Protein AF-A0A7S2RXH0-F1 (afdb_monomer)

pLDDT: mean 92.51, std 6.76, range [52.41, 98.06]

InterPro domains:
  IPR003439 ABC transporter-like, ATP-binding domain [PF00005] (1-107)
  IPR027417 P-loop containing nucleoside triphosphate hydrolase [G3DSA:3.40.50.300] (1-107)
  IPR027417 P-loop containing nucleoside triphosphate hydrolase [SSF52540] (2-107)
  IPR039421 Type 1 protein exporter [PTHR24221] (1-107)

Foldseek 3Di:
DQLCPDDDPDDADDDVNHGPVPDDNLVSVLVDADQDLQADADQFFLQVSLQVNDRVVDDDDVVLLCVLLVVLVLQVVLVVDPCRRRDTAPPPDHDDSSNSSSSSSSD

Radius of gyration: 16.47 Å; Cα contacts (8 Å, |Δi|>4): 111; chains: 1; bounding box: 33×30×47 Å

Secondary structure (DSSP, 8-state):
-TT-SS--SSS--EETTEEGGGS-HHHHHHT-----SS----SSBHHHHHHTTSPTT----HHHHHHHHHHTT-HHHHTTSTTGGGPBTTTSSPPPHHHHHHHHHH-

Solvent-accessible surface area (backbone atoms only — not comparable to full-atom values): 6622 Å² total; per-residue (Å²): 97,91,86,57,86,50,82,72,94,72,86,85,58,64,58,97,86,40,50,58,86,80,48,60,64,70,63,57,46,78,76,53,89,80,78,52,93,77,48,89,74,62,83,39,30,49,49,57,51,25,55,66,52,51,54,92,94,57,84,78,53,72,66,54,50,52,49,29,26,48,77,34,70,31,42,80,62,37,67,71,42,98,54,31,53,67,36,51,45,77,81,72,70,74,73,52,69,70,54,35,39,21,47,47,64,27,46

Mean predicted aligned error: 3.97 Å

Nearest PDB structures (foldseek):
  4ayx-assembly1_A  TM=9.444E-01  e=5.086E-08  Homo sapiens
  4ayw-assembly1_A-2  TM=9.439E-01  e=6.787E-08  Homo sapiens
  7ndf-assembly1_B  TM=7.870E-01  e=4.800E-08  Escherichia coli
  7y49-assembly1_A  TM=8.959E-01  e=2.165E-06  Homo sapiens
  4q7l-assembly3_C  TM=9.025E-01  e=3.436E-06  Thermotoga maritima MSB8

Sequence (107 aa):
MIQRFYDPLSGSVLIDGRDIKSLNLPWLRDQIALVGQEPVLFATSIEDNVRYGCREGQTATREDVEQAVRSANAHGFVETFPDGLDTRIGDHGGLSGGQKQRVAIAR

Structure (mmCIF, N/CA/C/O backbone):
data_AF-A0A7S2RXH0-F1
#
_entry.id   AF-A0A7S2RXH0-F1
#
loop_
_atom_site.group_PDB
_atom_site.id
_atom_site.type_symbol
_atom_site.label_atom_id
_atom_site.label_alt_id
_atom_site.label_comp_id
_atom_site.label_asym_id
_atom_site.label_entity_id
_atom_site.label_seq_id
_atom_site.pdbx_PDB_ins_code
_atom_site.Cartn_x
_atom_site.Cartn_y
_atom_site.Cartn_z
_atom_site.occupancy
_atom_site.B_iso_or_equiv
_atom_site.auth_seq_id
_atom_site.auth_comp_id
_atom_site.auth_asym_id
_atom_site.auth_atom_id
_atom_site.pdbx_PDB_model_num
ATOM 1 N N . MET A 1 1 ? -3.856 -1.721 17.115 1.00 78.06 1 MET A N 1
ATOM 2 C CA . MET A 1 1 ? -4.786 -0.789 17.790 1.00 78.06 1 MET A CA 1
ATOM 3 C C . MET A 1 1 ? -5.062 0.467 16.968 1.00 78.06 1 MET A C 1
ATOM 5 O O . MET A 1 1 ? -6.227 0.728 16.733 1.00 78.06 1 MET A O 1
ATOM 9 N N . ILE A 1 2 ? -4.054 1.196 16.462 1.00 88.50 2 ILE A N 1
ATOM 10 C CA . ILE A 1 2 ? -4.279 2.465 15.724 1.00 88.50 2 ILE A CA 1
ATOM 11 C C . ILE A 1 2 ? -5.079 2.272 14.417 1.00 88.50 2 ILE A C 1
ATOM 13 O O . ILE A 1 2 ? -6.056 2.968 14.189 1.00 88.50 2 ILE A O 1
ATOM 17 N N . GLN A 1 3 ? -4.767 1.244 13.618 1.00 90.44 3 GLN A N 1
ATOM 18 C CA . GLN A 1 3 ? -5.543 0.866 12.413 1.00 90.44 3 GLN A CA 1
ATOM 19 C C . GLN A 1 3 ? -6.932 0.261 12.719 1.00 90.44 3 GLN A C 1
ATOM 21 O O . GLN A 1 3 ? -7.648 -0.186 11.815 1.00 90.44 3 GLN A O 1
ATOM 26 N N . ARG A 1 4 ? -7.277 0.179 14.012 1.00 93.69 4 ARG A N 1
ATOM 27 C CA . ARG A 1 4 ? -8.532 -0.349 14.551 1.00 93.69 4 ARG A CA 1
ATOM 28 C C . ARG A 1 4 ? -8.934 -1.711 13.968 1.00 93.69 4 ARG A C 1
ATOM 30 O O . ARG A 1 4 ? -10.059 -1.922 13.535 1.00 93.69 4 ARG A O 1
ATOM 37 N N . PHE A 1 5 ? -7.987 -2.653 13.940 1.00 92.69 5 PHE A N 1
ATOM 38 C CA . PHE A 1 5 ? -8.298 -4.077 13.723 1.00 92.69 5 PHE A CA 1
ATOM 39 C C . PHE A 1 5 ? -9.012 -4.704 14.926 1.00 92.69 5 PHE A C 1
ATOM 41 O O . PHE A 1 5 ? -9.786 -5.636 14.762 1.00 92.69 5 PHE A O 1
ATOM 48 N N . TYR A 1 6 ? -8.759 -4.166 16.120 1.00 94.12 6 TYR A N 1
ATOM 49 C CA . TYR A 1 6 ? -9.392 -4.549 17.376 1.00 94.12 6 TYR A CA 1
ATOM 50 C C . TYR A 1 6 ? -9.624 -3.286 18.201 1.00 94.12 6 TYR A C 1
ATOM 52 O O . TYR A 1 6 ? -8.786 -2.374 18.164 1.00 94.12 6 TYR A O 1
ATOM 60 N N . ASP A 1 7 ? -10.715 -3.264 18.961 1.00 93.19 7 ASP A N 1
ATOM 61 C CA . ASP A 1 7 ? -10.984 -2.226 19.953 1.00 93.19 7 ASP A CA 1
ATOM 62 C C . ASP A 1 7 ? -10.331 -2.605 21.302 1.00 93.19 7 ASP A C 1
ATOM 64 O O . ASP A 1 7 ? -10.267 -3.790 21.646 1.00 93.19 7 ASP A O 1
ATOM 68 N N . PRO A 1 8 ? -9.802 -1.634 22.072 1.00 92.94 8 PRO A N 1
ATOM 69 C CA . PRO A 1 8 ? -9.209 -1.912 23.378 1.00 92.94 8 PRO A CA 1
ATOM 70 C C . PRO A 1 8 ? -10.283 -2.338 24.391 1.00 92.94 8 PRO A C 1
ATOM 72 O O . PRO A 1 8 ? -11.374 -1.770 24.419 1.00 92.94 8 PRO A O 1
ATOM 75 N N . LEU A 1 9 ? -9.955 -3.302 25.261 1.00 93.69 9 LEU A N 1
ATOM 76 C CA . LEU A 1 9 ? -10.856 -3.764 26.330 1.00 93.69 9 LEU A CA 1
ATOM 77 C C . LEU A 1 9 ? -11.078 -2.699 27.418 1.00 93.69 9 LEU A C 1
ATOM 79 O O . LEU A 1 9 ? -12.149 -2.634 28.014 1.00 93.69 9 LEU A O 1
ATOM 83 N N . SER A 1 10 ? -10.072 -1.863 27.676 1.00 95.88 10 SER A N 1
ATOM 84 C CA . SER A 1 10 ? -10.139 -0.728 28.597 1.00 95.88 10 SER A CA 1
ATOM 85 C C . SER A 1 10 ? -9.313 0.447 28.065 1.00 95.88 10 SER A C 1
ATOM 87 O O . SER A 1 10 ? -8.372 0.263 27.290 1.00 95.88 10 SER A O 1
ATOM 89 N N . GLY A 1 11 ? -9.685 1.667 28.461 1.00 94.94 11 GLY A N 1
ATOM 90 C CA . GLY A 1 11 ? -9.084 2.905 27.959 1.00 94.94 11 GLY A CA 1
ATOM 91 C C . GLY A 1 11 ? -9.655 3.375 26.615 1.00 94.94 11 GLY A C 1
ATOM 92 O O . GLY A 1 11 ? -10.693 2.900 26.144 1.00 94.94 11 GLY A O 1
ATOM 93 N N . SER A 1 12 ? -8.983 4.350 26.008 1.00 94.81 12 SER A N 1
ATOM 94 C CA . SER A 1 12 ? -9.357 4.937 24.719 1.00 94.81 12 SER A CA 1
ATOM 95 C C . SER A 1 12 ? -8.117 5.266 23.890 1.00 94.81 12 SER A C 1
ATOM 97 O O . SER A 1 12 ? -7.034 5.505 24.421 1.00 94.81 12 SER A O 1
ATOM 99 N N . VAL A 1 13 ? -8.282 5.256 22.567 1.00 95.56 13 VAL A N 1
ATOM 100 C CA . VAL A 1 13 ? -7.274 5.736 21.618 1.00 95.56 13 VAL A CA 1
ATOM 101 C C . VAL A 1 13 ? -7.859 6.973 20.960 1.00 95.56 13 VAL A C 1
ATOM 103 O O . VAL A 1 13 ? -8.936 6.903 20.365 1.00 95.56 13 VAL A O 1
ATOM 106 N N . LEU A 1 14 ? -7.174 8.103 21.110 1.00 95.25 14 LEU A N 1
ATOM 107 C CA . LEU A 1 14 ? -7.630 9.395 20.616 1.00 95.25 14 LEU A CA 1
ATOM 108 C C . LEU A 1 14 ? -6.733 9.854 19.462 1.00 95.25 14 LEU A C 1
ATOM 110 O O . LEU A 1 14 ? -5.512 9.754 19.561 1.00 95.25 14 LEU A O 1
ATOM 114 N N . ILE A 1 15 ? -7.338 10.395 18.408 1.00 93.81 15 ILE A N 1
ATOM 115 C CA . ILE A 1 15 ? -6.656 11.203 17.389 1.00 93.81 15 ILE A CA 1
ATOM 116 C C . ILE A 1 15 ? -7.240 12.607 17.503 1.00 93.81 15 ILE A C 1
ATOM 118 O O . ILE A 1 15 ? -8.461 12.763 17.475 1.00 93.81 15 ILE A O 1
ATOM 122 N N . ASP A 1 16 ? -6.383 13.602 17.739 1.00 92.94 16 ASP A N 1
ATOM 123 C CA . ASP A 1 16 ? -6.774 15.000 17.976 1.00 92.94 16 ASP A CA 1
ATOM 124 C C . ASP A 1 16 ? -7.865 15.159 19.055 1.00 92.94 16 ASP A C 1
ATOM 126 O O . ASP A 1 16 ? -8.810 15.935 18.933 1.00 92.94 16 ASP A O 1
ATOM 130 N N . GLY A 1 17 ? -7.763 14.360 20.123 1.00 94.69 17 GLY A N 1
ATOM 131 C CA . GLY A 1 17 ? -8.721 14.353 21.234 1.00 94.69 17 GLY A CA 1
ATOM 132 C C . GLY A 1 17 ? -10.038 13.616 20.957 1.00 94.69 17 GLY A C 1
ATOM 133 O O . GLY A 1 17 ? -10.866 13.506 21.860 1.00 94.69 17 GLY A O 1
ATOM 134 N N . ARG A 1 18 ? -10.240 13.062 19.754 1.00 94.44 18 ARG A N 1
ATOM 135 C CA . ARG A 1 18 ? -11.450 12.319 19.373 1.00 94.44 18 ARG A CA 1
ATOM 136 C C . ARG A 1 18 ? -11.205 10.813 19.417 1.00 94.44 18 ARG A C 1
ATOM 138 O O . ARG A 1 18 ? -10.238 10.324 18.841 1.00 94.44 18 ARG A O 1
ATOM 145 N N . ASP A 1 19 ? -12.089 10.063 20.075 1.00 95.50 19 ASP A N 1
ATOM 146 C CA . ASP A 1 19 ? -11.967 8.600 20.150 1.00 95.50 19 ASP A CA 1
ATOM 147 C C . ASP A 1 19 ? -12.118 7.978 18.756 1.00 95.50 19 ASP A C 1
ATOM 149 O O . ASP A 1 19 ? -13.114 8.225 18.066 1.00 95.50 19 ASP A O 1
ATOM 153 N N . ILE A 1 20 ? -11.157 7.138 18.355 1.00 95.75 20 ILE A N 1
ATOM 154 C CA . ILE A 1 20 ? -11.169 6.451 17.056 1.00 95.75 20 ILE A CA 1
ATOM 155 C C . ILE A 1 20 ? -12.399 5.558 16.858 1.00 95.75 20 ILE A C 1
ATOM 157 O O . ILE A 1 20 ? -12.777 5.260 15.723 1.00 95.75 20 ILE A O 1
ATOM 161 N N . LYS A 1 21 ? -13.069 5.161 17.949 1.00 94.31 21 LYS A N 1
ATOM 162 C CA . LYS A 1 21 ? -14.331 4.417 17.905 1.00 94.31 21 LYS A CA 1
ATOM 163 C C . LYS A 1 21 ? -15.478 5.220 17.295 1.00 94.31 21 LYS A C 1
ATOM 165 O O . LYS A 1 21 ? -16.375 4.628 16.701 1.00 94.31 21 LYS A O 1
ATOM 170 N N . SER A 1 22 ? -15.416 6.548 17.402 1.00 94.62 22 SER A N 1
ATOM 171 C CA . SER A 1 22 ? -16.412 7.490 16.873 1.00 94.62 22 SER A CA 1
ATOM 172 C C . SER A 1 22 ? -16.192 7.886 15.407 1.00 94.62 22 SER A C 1
ATOM 174 O O . SER A 1 22 ? -16.988 8.649 14.856 1.00 94.62 22 SER A O 1
ATOM 176 N N . LEU A 1 23 ? -15.094 7.434 14.794 1.00 94.75 23 LEU A N 1
ATOM 177 C CA . LEU A 1 23 ? -14.711 7.767 13.424 1.00 94.75 23 LEU A CA 1
ATOM 178 C C . LEU A 1 23 ? -15.191 6.689 12.447 1.00 94.75 23 LEU A C 1
ATOM 180 O O . LEU A 1 23 ? -15.283 5.507 12.792 1.00 94.75 23 LEU A O 1
ATOM 184 N N . ASN A 1 24 ? -15.456 7.093 11.204 1.00 94.00 24 ASN A N 1
ATOM 185 C CA . ASN A 1 24 ? -15.680 6.157 10.107 1.00 94.00 24 ASN A CA 1
ATOM 186 C C . ASN A 1 24 ? -14.385 5.367 9.840 1.00 94.00 24 ASN A C 1
ATOM 188 O O . ASN A 1 24 ? -13.310 5.952 9.715 1.00 94.00 24 ASN A O 1
ATOM 192 N N . LEU A 1 25 ? -14.485 4.036 9.793 1.00 93.38 25 LEU A N 1
ATOM 193 C CA . LEU A 1 25 ? -13.315 3.158 9.743 1.00 93.38 25 LEU A CA 1
ATOM 194 C C . LEU A 1 25 ? -12.518 3.266 8.425 1.00 93.38 25 LEU A C 1
ATOM 196 O O . LEU A 1 25 ? -11.295 3.375 8.522 1.00 93.38 25 LEU A O 1
ATOM 200 N N . PRO A 1 26 ? -13.145 3.268 7.229 1.00 93.12 26 PRO A N 1
ATOM 201 C CA . PRO A 1 26 ? -12.453 3.600 5.981 1.00 93.12 26 PRO A CA 1
ATOM 202 C C . PRO A 1 26 ? -11.714 4.939 6.047 1.00 93.12 26 PRO A C 1
ATOM 204 O O . PRO A 1 26 ? -10.503 4.979 5.858 1.00 93.12 26 PRO A O 1
ATOM 207 N N . TRP A 1 27 ? -12.405 6.007 6.451 1.00 92.69 27 TRP A N 1
ATOM 208 C CA . TRP A 1 27 ? -11.804 7.338 6.555 1.00 92.69 27 TRP A CA 1
ATOM 209 C C . TRP A 1 27 ? -10.602 7.378 7.506 1.00 92.69 27 TRP A C 1
ATOM 211 O O . TRP A 1 27 ? -9.583 7.981 7.181 1.00 92.69 27 TRP A O 1
ATOM 221 N N . LEU A 1 28 ? -10.698 6.719 8.668 1.00 94.50 28 LEU A N 1
ATOM 222 C CA . LEU A 1 28 ? -9.595 6.619 9.628 1.00 94.50 28 LEU A CA 1
ATOM 223 C C . LEU A 1 28 ? -8.357 5.986 8.982 1.00 94.50 28 LEU A C 1
ATOM 225 O O . LEU A 1 28 ? -7.241 6.448 9.206 1.00 94.50 28 LEU A O 1
ATOM 229 N N . ARG A 1 29 ? -8.547 4.927 8.189 1.00 94.19 29 ARG A N 1
ATOM 230 C CA . ARG A 1 29 ? -7.449 4.218 7.522 1.00 94.19 29 ARG A CA 1
ATOM 231 C C . ARG A 1 29 ? -6.856 5.028 6.368 1.00 94.19 29 ARG A C 1
ATOM 233 O O . ARG A 1 29 ? -5.646 4.989 6.209 1.00 94.19 29 ARG A O 1
ATOM 240 N N . ASP A 1 30 ? -7.640 5.858 5.683 1.00 92.44 30 ASP A N 1
ATOM 241 C CA . ASP A 1 30 ? -7.139 6.793 4.656 1.00 92.44 30 ASP A CA 1
ATOM 242 C C . ASP A 1 30 ? -6.219 7.901 5.204 1.00 92.44 30 ASP A C 1
ATOM 244 O O . ASP A 1 30 ? -5.554 8.604 4.431 1.00 92.44 30 ASP A O 1
ATOM 248 N N . GLN A 1 31 ? -6.197 8.092 6.530 1.00 91.75 31 GLN A N 1
ATOM 249 C CA . GLN A 1 31 ? -5.277 9.008 7.214 1.00 91.75 31 GLN A CA 1
ATOM 250 C C . GLN A 1 31 ? -3.994 8.317 7.704 1.00 91.75 31 GLN A C 1
ATOM 252 O O . GLN A 1 31 ? -3.123 8.981 8.264 1.00 91.75 31 GLN A O 1
ATOM 257 N N . ILE A 1 32 ? -3.870 6.992 7.552 1.00 91.81 32 ILE A N 1
ATOM 258 C CA . ILE A 1 32 ? -2.785 6.205 8.145 1.00 91.81 32 ILE A CA 1
ATOM 259 C C . ILE A 1 32 ? -2.141 5.313 7.083 1.00 91.81 32 ILE A C 1
ATOM 261 O O . ILE A 1 32 ? -2.750 4.363 6.603 1.00 91.81 32 ILE A O 1
ATOM 265 N N . ALA A 1 33 ? -0.855 5.532 6.816 1.00 90.44 33 ALA A N 1
ATOM 266 C CA . ALA A 1 33 ? -0.030 4.579 6.079 1.00 90.44 33 ALA A CA 1
ATOM 267 C C . ALA A 1 33 ? 0.654 3.588 7.040 1.00 90.44 33 ALA A C 1
ATOM 269 O O . ALA A 1 33 ? 1.074 3.958 8.141 1.00 90.44 33 ALA A O 1
ATOM 270 N N . LEU A 1 34 ? 0.794 2.324 6.626 1.00 90.69 34 LEU A N 1
ATOM 271 C CA . LEU A 1 34 ? 1.534 1.296 7.364 1.00 90.69 34 LEU A CA 1
ATOM 272 C C . LEU A 1 34 ? 2.587 0.646 6.467 1.00 90.69 34 LEU A C 1
ATOM 274 O O . LEU A 1 34 ? 2.249 -0.033 5.501 1.00 90.69 34 LEU A O 1
ATOM 278 N N . VAL A 1 35 ? 3.849 0.725 6.886 1.00 93.12 35 VAL A N 1
ATOM 279 C CA . VAL A 1 35 ? 4.947 -0.052 6.301 1.00 93.12 35 VAL A CA 1
ATOM 280 C C . VAL A 1 35 ? 5.386 -1.107 7.317 1.00 93.12 35 VAL A C 1
ATOM 282 O O . VAL A 1 35 ? 5.955 -0.788 8.359 1.00 93.12 35 VAL A O 1
ATOM 285 N N . GLY A 1 36 ? 5.057 -2.372 7.046 1.00 89.25 36 GLY A N 1
ATOM 286 C CA . GLY A 1 36 ? 5.420 -3.503 7.907 1.00 89.25 36 GLY A CA 1
ATOM 287 C C . GLY A 1 36 ? 6.882 -3.936 7.746 1.00 89.25 36 GLY A C 1
ATOM 288 O O . GLY A 1 36 ? 7.516 -3.634 6.737 1.00 89.25 36 GLY A O 1
ATOM 289 N N . GLN A 1 37 ? 7.412 -4.692 8.717 1.00 86.38 37 GLN A N 1
ATOM 290 C CA . GLN A 1 37 ? 8.760 -5.278 8.615 1.00 86.38 37 GLN A CA 1
ATOM 291 C C . GLN A 1 37 ? 8.884 -6.220 7.411 1.00 86.38 37 GLN A C 1
ATOM 293 O O . GLN A 1 37 ? 9.850 -6.118 6.657 1.00 86.38 37 GLN A O 1
ATOM 298 N N . GLU A 1 38 ? 7.871 -7.065 7.203 1.00 88.38 38 GLU A N 1
ATOM 299 C CA . GLU A 1 38 ? 7.694 -7.896 6.012 1.00 88.38 38 GLU A CA 1
ATOM 300 C C . GLU A 1 38 ? 6.450 -7.421 5.248 1.00 88.38 38 GLU A C 1
ATOM 302 O O . GLU A 1 38 ? 5.331 -7.847 5.545 1.00 88.38 38 GLU A O 1
ATOM 307 N N . PRO A 1 39 ? 6.598 -6.486 4.295 1.00 88.25 39 PRO A N 1
ATOM 308 C CA . PRO A 1 39 ? 5.458 -5.974 3.556 1.00 88.25 39 PRO A CA 1
ATOM 309 C C . PRO A 1 39 ? 4.834 -7.040 2.662 1.00 88.25 39 PRO A C 1
ATOM 311 O O . PRO A 1 39 ? 5.528 -7.784 1.960 1.00 88.25 39 PRO A O 1
ATOM 314 N N . VAL A 1 40 ? 3.504 -7.050 2.644 1.00 89.50 40 VAL A N 1
ATOM 315 C CA . VAL A 1 40 ? 2.715 -7.912 1.769 1.00 89.50 40 VAL A CA 1
ATOM 316 C C . VAL A 1 40 ? 2.461 -7.187 0.450 1.00 89.50 40 VAL A C 1
ATOM 318 O O . VAL A 1 40 ? 1.887 -6.092 0.411 1.00 89.50 40 VAL A O 1
ATOM 321 N N . LEU A 1 41 ? 2.892 -7.823 -0.634 1.00 91.75 41 LEU A N 1
ATOM 322 C CA . LEU A 1 41 ? 2.618 -7.408 -2.002 1.00 91.75 41 LEU A CA 1
ATOM 323 C C . LEU A 1 41 ? 1.697 -8.441 -2.651 1.00 91.75 41 LEU A C 1
ATOM 325 O O . LEU A 1 41 ? 1.841 -9.640 -2.411 1.00 91.75 41 LEU A O 1
ATOM 329 N N . PHE A 1 42 ? 0.750 -7.970 -3.451 1.00 92.62 42 PHE A N 1
ATOM 330 C CA . PHE A 1 42 ? -0.148 -8.827 -4.212 1.00 92.62 42 PHE A CA 1
ATOM 331 C C . PHE A 1 42 ? 0.588 -9.445 -5.403 1.00 92.62 42 PHE A C 1
ATOM 333 O O . PHE A 1 42 ? 1.530 -8.846 -5.930 1.00 92.62 42 PHE A O 1
ATOM 340 N N . ALA A 1 43 ? 0.124 -10.616 -5.847 1.00 92.75 43 ALA A N 1
ATOM 341 C CA . ALA A 1 43 ? 0.636 -11.319 -7.024 1.00 92.75 43 ALA A CA 1
ATOM 342 C C . ALA A 1 43 ? 0.173 -10.649 -8.33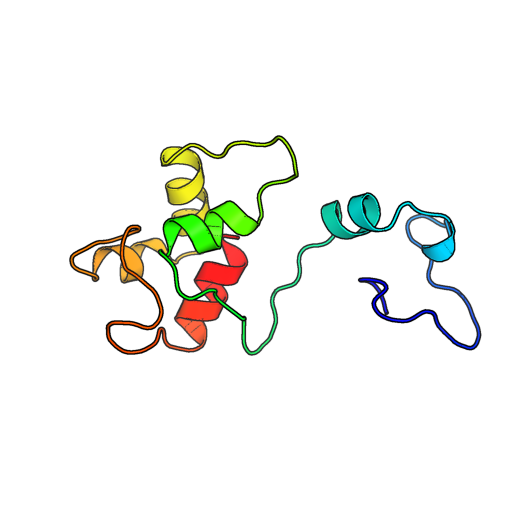6 1.00 92.75 43 ALA A C 1
ATOM 344 O O . ALA A 1 43 ? -0.605 -11.198 -9.117 1.00 92.75 43 ALA A O 1
ATOM 345 N N . THR A 1 44 ? 0.609 -9.408 -8.530 1.00 94.25 44 THR A N 1
ATOM 346 C CA . THR A 1 44 ? 0.335 -8.556 -9.691 1.00 94.25 44 THR A CA 1
ATOM 347 C C . THR A 1 44 ? 1.571 -7.705 -10.008 1.00 94.25 44 THR A C 1
ATOM 349 O O . THR A 1 44 ? 2.635 -7.925 -9.422 1.00 94.25 44 THR A O 1
ATOM 352 N N . SER A 1 45 ? 1.463 -6.762 -10.944 1.00 95.62 45 SER A N 1
ATOM 353 C CA . SER A 1 45 ? 2.555 -5.857 -11.313 1.00 95.62 45 SER A CA 1
ATOM 354 C C . S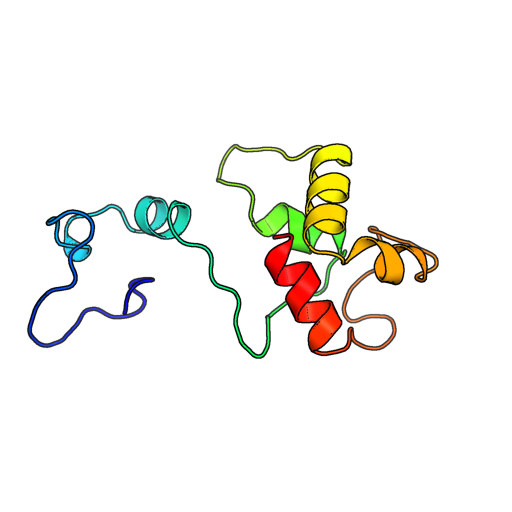ER A 1 45 ? 3.049 -5.002 -10.131 1.00 95.62 45 SER A C 1
ATOM 356 O O . SER A 1 45 ? 2.349 -4.810 -9.124 1.00 95.62 45 SER A O 1
ATOM 358 N N . ILE A 1 46 ? 4.274 -4.480 -10.235 1.00 95.81 46 ILE A N 1
ATOM 359 C CA . ILE A 1 46 ? 4.789 -3.474 -9.294 1.00 95.81 46 ILE A CA 1
ATOM 360 C C . ILE A 1 46 ? 3.914 -2.215 -9.362 1.00 95.81 46 ILE A C 1
ATOM 362 O O . ILE A 1 46 ? 3.561 -1.675 -8.315 1.00 95.81 46 ILE A O 1
ATOM 366 N N . GLU A 1 47 ? 3.509 -1.802 -10.566 1.00 97.00 47 GLU A N 1
ATOM 367 C CA . GLU A 1 47 ? 2.596 -0.677 -10.804 1.00 97.00 47 GLU A CA 1
ATOM 368 C C . GLU A 1 47 ? 1.298 -0.798 -10.000 1.00 97.00 47 GLU A C 1
ATOM 370 O O . GLU A 1 47 ? 0.952 0.106 -9.241 1.00 97.00 47 GLU A O 1
ATOM 375 N N . ASP A 1 48 ? 0.611 -1.937 -10.093 1.00 96.00 48 ASP A N 1
ATOM 376 C CA . ASP A 1 48 ? -0.649 -2.163 -9.379 1.00 96.00 48 ASP A CA 1
ATOM 377 C C . ASP A 1 48 ? -0.447 -2.207 -7.864 1.00 96.00 48 ASP A C 1
ATOM 379 O O . ASP A 1 48 ? -1.281 -1.727 -7.098 1.00 96.00 48 ASP A O 1
ATOM 383 N N . ASN A 1 49 ? 0.681 -2.762 -7.410 1.00 95.69 49 ASN A N 1
ATOM 384 C CA . ASN A 1 49 ? 1.021 -2.774 -5.992 1.00 95.69 49 ASN A CA 1
ATOM 385 C C . ASN A 1 49 ? 1.237 -1.368 -5.427 1.00 95.69 49 ASN A C 1
ATOM 387 O O . ASN A 1 49 ? 0.946 -1.168 -4.248 1.00 95.69 49 ASN A O 1
ATOM 391 N N . VAL A 1 50 ? 1.744 -0.433 -6.232 1.00 96.69 50 VAL A N 1
ATOM 392 C CA . VAL A 1 50 ? 1.887 0.983 -5.865 1.00 96.69 50 VAL A CA 1
ATOM 393 C C . VAL A 1 50 ? 0.532 1.684 -5.941 1.00 96.69 50 VAL A C 1
ATOM 395 O O . VAL A 1 50 ? 0.104 2.295 -4.967 1.00 96.69 50 VAL A O 1
ATOM 398 N N . ARG A 1 51 ? -0.215 1.514 -7.041 1.00 96.25 51 ARG A N 1
ATOM 399 C CA . ARG A 1 51 ? -1.562 2.092 -7.194 1.00 96.25 51 ARG A CA 1
ATOM 400 C C . ARG A 1 51 ? -2.539 1.668 -6.103 1.00 96.25 51 ARG A C 1
ATOM 402 O O . ARG A 1 51 ? -3.473 2.410 -5.820 1.00 96.25 51 ARG A O 1
ATOM 409 N N . TYR A 1 52 ? -2.324 0.518 -5.469 1.00 93.75 52 TYR A N 1
ATOM 410 C CA . TYR A 1 52 ? -3.160 0.037 -4.370 1.00 93.75 52 TYR A CA 1
ATOM 411 C C . TYR A 1 52 ? -3.260 1.012 -3.180 1.00 93.75 52 TYR A C 1
ATOM 413 O O . TYR A 1 52 ? -4.196 0.907 -2.395 1.00 93.75 52 TYR A O 1
ATOM 421 N N . GLY A 1 53 ? -2.322 1.952 -3.022 1.00 92.94 53 GLY A N 1
ATOM 422 C CA . GLY A 1 53 ? -2.403 2.989 -1.988 1.00 92.94 53 GLY A CA 1
ATOM 423 C C . GLY A 1 53 ? -3.264 4.201 -2.353 1.00 92.94 53 GLY A C 1
ATOM 424 O O . GLY A 1 53 ? -3.482 5.076 -1.514 1.00 92.94 53 GLY A O 1
ATOM 425 N N . CYS A 1 54 ? -3.791 4.265 -3.580 1.00 92.88 54 CYS A N 1
ATOM 426 C CA . CYS A 1 54 ? -4.715 5.320 -3.984 1.00 92.88 54 CYS A CA 1
ATOM 427 C C . CYS A 1 54 ? -6.027 5.228 -3.203 1.00 92.88 54 CYS A C 1
ATOM 429 O O . CYS A 1 54 ? -6.574 4.145 -2.987 1.00 92.88 54 CYS A O 1
ATOM 431 N N . ARG A 1 55 ? -6.564 6.391 -2.825 1.00 88.94 55 ARG A N 1
ATOM 432 C CA . ARG A 1 55 ? -7.869 6.481 -2.166 1.00 88.94 55 ARG A CA 1
ATOM 433 C C . ARG A 1 55 ? -8.983 6.050 -3.110 1.00 88.94 55 ARG A C 1
ATOM 435 O O . ARG A 1 55 ? -8.863 6.163 -4.330 1.00 88.94 55 ARG A O 1
ATOM 442 N N . GLU A 1 56 ? -10.100 5.613 -2.542 1.00 84.06 56 GLU A N 1
ATOM 443 C CA . GLU A 1 56 ? -11.283 5.282 -3.330 1.00 84.06 56 GLU A CA 1
ATOM 444 C C . GLU A 1 56 ? -11.715 6.484 -4.193 1.00 84.06 56 GLU A C 1
ATOM 446 O O . GLU A 1 56 ? -11.797 7.619 -3.722 1.00 84.06 56 GLU A O 1
ATOM 451 N N . GLY A 1 57 ? -11.941 6.241 -5.487 1.00 86.38 57 GLY A N 1
ATOM 452 C CA . GLY A 1 57 ? -12.264 7.287 -6.463 1.00 86.38 57 GLY A CA 1
ATOM 453 C C . GLY A 1 57 ? -11.064 8.094 -6.979 1.00 86.38 57 GLY A C 1
ATOM 454 O O . GLY A 1 57 ? -11.236 8.900 -7.893 1.00 86.38 57 GLY A O 1
ATOM 455 N N . GLN A 1 58 ? -9.853 7.872 -6.462 1.00 90.50 58 GLN A N 1
ATOM 456 C CA . GLN A 1 58 ? -8.626 8.451 -7.005 1.00 90.50 58 GLN A CA 1
ATOM 457 C C . GLN A 1 58 ? -8.042 7.536 -8.085 1.00 90.50 58 GLN A C 1
ATOM 459 O O . GLN A 1 58 ? -7.939 6.325 -7.912 1.00 90.50 58 GLN A O 1
ATOM 464 N N . THR A 1 59 ? -7.630 8.123 -9.207 1.00 90.81 59 THR A N 1
ATOM 465 C CA . THR A 1 59 ? -6.875 7.423 -10.254 1.00 90.81 59 THR A CA 1
ATOM 466 C C . THR A 1 59 ? -5.471 8.008 -10.310 1.00 90.81 59 THR A C 1
ATOM 468 O O . THR A 1 59 ? -5.331 9.212 -10.505 1.00 90.81 59 THR A O 1
ATOM 471 N N . ALA A 1 60 ? -4.447 7.171 -10.130 1.00 94.62 60 ALA A N 1
ATOM 472 C CA . ALA A 1 60 ? -3.054 7.558 -10.335 1.00 94.62 60 ALA A CA 1
ATOM 473 C C . ALA A 1 60 ? -2.628 7.266 -11.775 1.00 94.62 60 ALA A C 1
ATOM 475 O O . ALA A 1 60 ? -2.769 6.138 -12.265 1.00 94.62 60 ALA A O 1
ATOM 476 N N . THR A 1 61 ? -2.079 8.283 -12.431 1.00 96.75 61 THR A N 1
ATOM 477 C CA . THR A 1 61 ? -1.441 8.155 -13.744 1.00 96.75 61 THR A CA 1
ATOM 478 C C . THR A 1 61 ? -0.183 7.289 -13.646 1.00 96.75 61 THR A C 1
ATOM 480 O O . THR A 1 61 ? 0.256 6.914 -12.554 1.00 96.75 61 THR A O 1
ATOM 483 N N . ARG A 1 62 ? 0.405 6.907 -14.784 1.00 95.88 62 ARG A N 1
ATOM 484 C CA . ARG A 1 62 ? 1.674 6.163 -14.758 1.00 95.88 62 ARG A CA 1
ATOM 485 C C . ARG A 1 62 ? 2.808 7.048 -14.239 1.00 95.88 62 ARG A C 1
ATOM 487 O O . ARG A 1 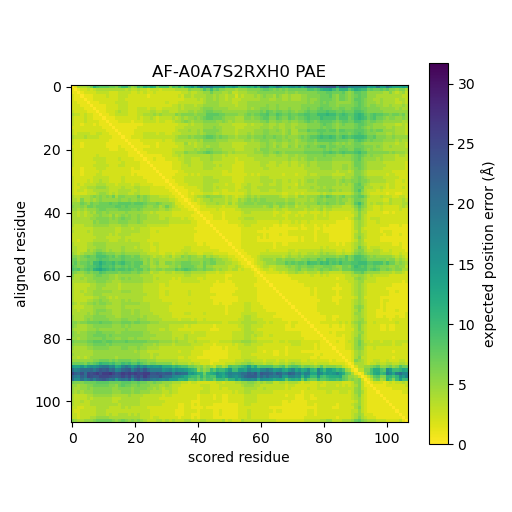62 ? 3.649 6.577 -13.483 1.00 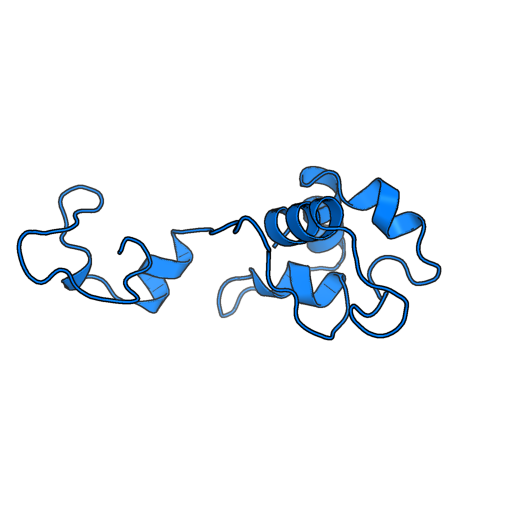95.88 62 ARG A O 1
ATOM 494 N N . GLU A 1 63 ? 2.761 8.337 -14.544 1.00 97.38 63 GLU A N 1
ATOM 495 C CA . GLU A 1 63 ? 3.690 9.348 -14.054 1.00 97.38 63 GLU A CA 1
ATOM 496 C C . GLU A 1 63 ? 3.641 9.482 -12.523 1.00 97.38 63 GLU A C 1
ATOM 498 O O . GLU A 1 63 ? 4.691 9.549 -11.884 1.00 97.38 63 GLU A O 1
ATOM 503 N N . ASP A 1 64 ? 2.447 9.446 -11.918 1.00 97.56 64 ASP A N 1
ATOM 504 C CA . ASP A 1 64 ? 2.294 9.458 -10.455 1.00 97.56 64 ASP A CA 1
ATOM 505 C C . ASP A 1 64 ? 2.968 8.236 -9.812 1.00 97.56 64 ASP A C 1
ATOM 507 O O . ASP A 1 64 ? 3.677 8.357 -8.809 1.00 97.56 64 ASP A O 1
ATOM 511 N N . VAL A 1 65 ? 2.791 7.055 -10.419 1.00 97.81 65 VAL A N 1
ATOM 512 C CA . VAL A 1 65 ? 3.418 5.806 -9.959 1.00 97.81 65 VAL A CA 1
ATOM 513 C C . VAL A 1 65 ? 4.937 5.882 -10.079 1.00 97.81 65 VAL A C 1
ATOM 515 O O . VAL A 1 65 ? 5.647 5.545 -9.130 1.00 97.81 65 VAL A O 1
ATOM 518 N N . GLU A 1 66 ? 5.456 6.347 -11.215 1.00 97.56 66 GLU A N 1
ATOM 519 C CA . GLU A 1 66 ? 6.894 6.540 -11.399 1.00 97.56 66 GLU A CA 1
ATOM 520 C C . GLU A 1 66 ? 7.470 7.500 -10.360 1.00 97.56 66 GLU A C 1
ATOM 522 O O . GLU A 1 66 ? 8.532 7.240 -9.789 1.00 97.56 66 GLU A O 1
ATOM 527 N N . GLN A 1 67 ? 6.762 8.595 -10.081 1.00 98.06 67 GLN A N 1
ATOM 528 C CA . GLN A 1 67 ? 7.185 9.570 -9.091 1.00 98.06 67 GLN A CA 1
ATOM 529 C C . GLN A 1 67 ? 7.208 8.969 -7.682 1.00 98.06 67 GLN A C 1
ATOM 531 O O . GLN A 1 67 ? 8.185 9.165 -6.955 1.00 98.06 67 GLN A O 1
ATOM 536 N N . ALA A 1 68 ? 6.192 8.191 -7.303 1.00 97.75 68 ALA A N 1
ATOM 537 C CA . ALA A 1 68 ? 6.153 7.497 -6.018 1.00 97.75 68 ALA A CA 1
ATOM 538 C C . ALA A 1 68 ? 7.305 6.485 -5.878 1.00 97.75 68 ALA A C 1
ATOM 540 O O . ALA A 1 68 ? 8.009 6.455 -4.865 1.00 97.75 68 ALA A O 1
ATOM 541 N N . VAL A 1 69 ? 7.573 5.715 -6.935 1.00 98.00 69 VAL A N 1
ATOM 542 C CA . VAL A 1 69 ? 8.672 4.740 -7.002 1.00 98.00 69 VAL A CA 1
ATOM 543 C C . VAL A 1 69 ? 10.046 5.416 -6.930 1.00 98.00 69 VAL A C 1
ATOM 545 O O . VAL A 1 69 ? 10.953 4.890 -6.275 1.00 98.00 69 VAL A O 1
ATOM 548 N N . ARG A 1 70 ? 10.223 6.593 -7.544 1.00 97.94 70 ARG A N 1
ATOM 549 C CA . ARG A 1 70 ? 11.444 7.406 -7.406 1.00 97.94 70 ARG A CA 1
ATOM 550 C C . ARG A 1 70 ? 11.603 7.937 -5.981 1.00 97.94 70 ARG A C 1
ATOM 552 O O . ARG A 1 70 ? 12.665 7.743 -5.391 1.00 97.94 70 ARG A O 1
ATOM 559 N N . SER A 1 71 ? 10.554 8.517 -5.398 1.00 97.94 71 SER A N 1
ATOM 560 C CA . SER A 1 71 ? 10.568 9.027 -4.018 1.00 97.94 71 SER A CA 1
ATOM 561 C C . SER A 1 71 ? 10.866 7.939 -2.982 1.00 97.94 71 SER A C 1
ATOM 563 O O . SER A 1 71 ? 11.559 8.195 -2.000 1.00 97.94 71 SER A O 1
ATOM 565 N N . ALA A 1 72 ? 10.412 6.707 -3.221 1.00 97.69 72 ALA A N 1
ATOM 566 C CA . ALA A 1 72 ? 10.698 5.559 -2.363 1.00 97.69 72 ALA A CA 1
ATOM 567 C C . ALA A 1 72 ? 12.069 4.903 -2.623 1.00 97.69 72 ALA A C 1
ATOM 569 O O . ALA A 1 72 ? 12.374 3.858 -2.042 1.00 97.69 72 ALA A O 1
ATOM 570 N N . ASN A 1 73 ? 12.896 5.473 -3.509 1.00 97.50 73 ASN A N 1
ATOM 571 C CA . ASN A 1 73 ? 14.178 4.912 -3.946 1.00 97.50 73 ASN A CA 1
ATOM 572 C C . ASN A 1 73 ? 14.053 3.482 -4.527 1.00 97.50 73 ASN A C 1
ATOM 574 O O . ASN A 1 73 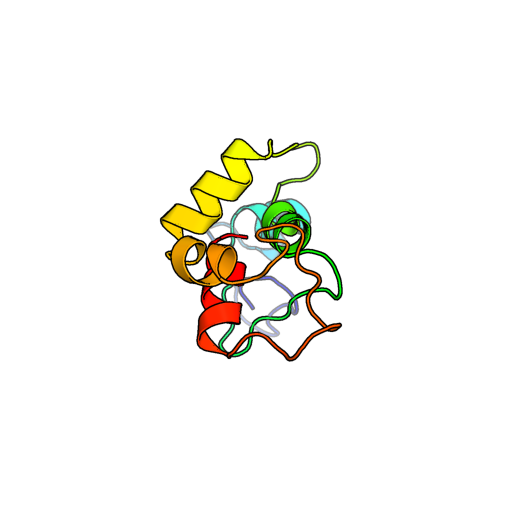? 14.950 2.644 -4.398 1.00 97.50 73 ASN A O 1
ATOM 578 N N . ALA A 1 74 ? 12.904 3.165 -5.128 1.00 97.38 74 ALA A N 1
ATOM 579 C CA . ALA A 1 74 ? 12.643 1.878 -5.763 1.00 97.38 74 ALA A CA 1
ATOM 580 C C . ALA A 1 74 ? 13.024 1.861 -7.250 1.00 97.38 74 ALA A C 1
ATOM 582 O O . ALA A 1 74 ? 13.384 0.808 -7.771 1.00 97.38 74 ALA A O 1
ATOM 583 N N . HIS A 1 75 ? 13.022 3.024 -7.905 1.00 96.69 75 HIS A N 1
ATOM 584 C CA . HIS A 1 75 ? 13.261 3.162 -9.344 1.00 96.69 75 HIS A CA 1
ATOM 585 C C . HIS A 1 75 ? 14.503 2.408 -9.838 1.00 96.69 75 HIS A C 1
ATOM 587 O O . HIS A 1 75 ? 14.394 1.598 -10.751 1.00 96.69 75 HIS A O 1
ATOM 593 N N . GLY A 1 76 ? 15.643 2.567 -9.157 1.00 95.31 76 GLY A N 1
ATOM 594 C CA . GLY A 1 76 ? 16.907 1.985 -9.607 1.00 95.31 76 GLY A CA 1
ATOM 595 C C . GLY A 1 76 ? 16.932 0.456 -9.685 1.00 95.31 76 GLY A C 1
ATOM 596 O O . GLY A 1 76 ? 17.671 -0.075 -10.499 1.00 95.31 76 GLY A O 1
ATOM 597 N N . PHE A 1 77 ? 16.142 -0.269 -8.878 1.00 95.12 77 PHE A N 1
ATOM 598 C CA . PHE A 1 77 ? 16.028 -1.727 -9.041 1.00 95.12 77 PHE A CA 1
ATOM 599 C C . PHE A 1 77 ? 14.855 -2.113 -9.941 1.00 95.12 77 PHE A C 1
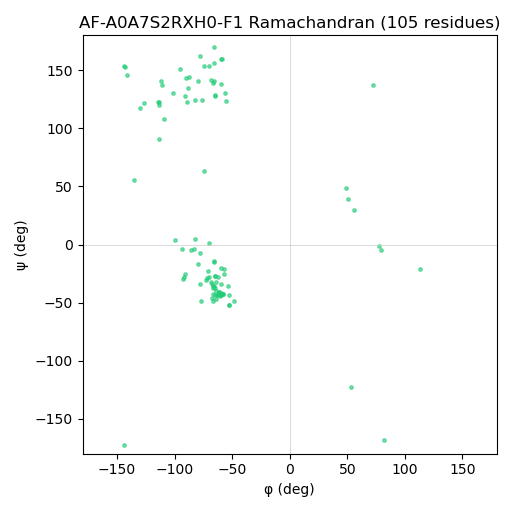ATOM 601 O O . PHE A 1 77 ? 14.920 -3.144 -10.602 1.00 95.12 77 PHE A O 1
ATOM 608 N N . VAL A 1 78 ? 13.790 -1.310 -9.970 1.00 95.38 78 VAL A N 1
ATOM 609 C CA . VAL A 1 78 ? 12.645 -1.554 -10.852 1.00 95.38 78 VAL A CA 1
ATOM 610 C C . VAL A 1 78 ? 13.099 -1.552 -12.312 1.00 95.38 78 VAL A C 1
ATOM 612 O O . VAL A 1 78 ? 12.744 -2.463 -13.045 1.00 95.38 78 VAL A O 1
ATOM 615 N N . GLU A 1 79 ? 13.966 -0.617 -12.705 1.00 94.56 79 GLU A N 1
ATOM 616 C CA . GLU A 1 79 ? 14.533 -0.545 -14.062 1.00 94.56 79 GLU A CA 1
ATOM 617 C C . GLU A 1 79 ? 15.452 -1.721 -14.429 1.00 94.56 79 GLU A C 1
ATOM 619 O O . GLU A 1 79 ? 15.757 -1.918 -15.601 1.00 94.56 79 GLU A O 1
ATOM 624 N N . THR A 1 80 ? 15.902 -2.520 -13.454 1.00 93.75 80 THR A N 1
ATOM 625 C CA . THR A 1 80 ? 16.725 -3.711 -13.739 1.00 93.75 80 THR A CA 1
ATOM 626 C C . THR A 1 80 ? 15.897 -4.907 -14.195 1.00 93.75 80 THR A C 1
ATOM 628 O O . THR A 1 80 ? 16.455 -5.856 -14.748 1.00 93.75 80 THR A O 1
ATOM 631 N N . PHE A 1 81 ? 14.582 -4.886 -13.963 1.00 92.88 81 PHE A N 1
ATOM 632 C CA . PHE A 1 81 ? 13.694 -5.916 -14.480 1.00 92.88 81 PHE A CA 1
ATOM 633 C C . PHE A 1 81 ? 13.377 -5.652 -15.957 1.00 92.88 81 PHE A C 1
ATOM 635 O O . PHE A 1 81 ? 13.126 -4.499 -16.309 1.00 92.88 81 PHE A O 1
ATOM 642 N N . PRO A 1 82 ? 13.308 -6.695 -16.808 1.00 91.44 82 PRO A N 1
ATOM 643 C CA . PRO A 1 82 ? 12.980 -6.539 -18.228 1.00 91.44 82 PRO A CA 1
ATOM 644 C C . PRO A 1 82 ? 11.675 -5.774 -18.479 1.00 91.44 82 PRO A C 1
ATOM 646 O O . PRO A 1 82 ? 11.604 -4.982 -19.414 1.00 91.44 82 PRO A O 1
ATOM 649 N N . ASP A 1 83 ? 10.683 -5.972 -17.605 1.00 93.88 83 ASP A N 1
ATOM 650 C CA . ASP A 1 83 ? 9.349 -5.380 -17.728 1.00 93.88 83 ASP A CA 1
ATOM 651 C C . ASP A 1 83 ? 9.160 -4.138 -16.835 1.00 93.88 83 ASP A C 1
ATOM 653 O O . ASP A 1 83 ? 8.068 -3.582 -16.753 1.00 93.88 83 ASP A O 1
ATOM 657 N N . GLY A 1 84 ? 10.199 -3.680 -16.126 1.00 94.75 84 GLY A N 1
ATOM 658 C CA . GLY A 1 84 ? 10.127 -2.478 -15.294 1.00 94.75 84 GLY A CA 1
ATOM 659 C C . GLY A 1 84 ? 8.968 -2.504 -14.286 1.00 94.75 84 GLY A C 1
ATOM 660 O O . GLY A 1 84 ? 8.856 -3.421 -13.469 1.00 94.75 84 GLY A O 1
ATOM 661 N N . LEU A 1 85 ? 8.090 -1.498 -14.346 1.00 96.06 85 LEU A N 1
ATOM 662 C CA . LEU A 1 85 ? 6.882 -1.400 -13.512 1.00 96.06 85 LEU A CA 1
ATOM 663 C C . LEU A 1 85 ? 5.845 -2.500 -13.790 1.00 96.06 85 LEU A C 1
ATOM 665 O O . LEU A 1 85 ? 5.105 -2.883 -12.879 1.00 96.06 85 LEU A O 1
ATOM 669 N N . ASP A 1 86 ? 5.829 -3.039 -15.009 1.00 96.31 86 ASP A N 1
ATOM 670 C CA . ASP A 1 86 ? 4.909 -4.093 -15.439 1.00 96.31 86 ASP A CA 1
ATOM 671 C C . ASP A 1 86 ? 5.347 -5.484 -14.925 1.00 96.31 86 ASP A C 1
ATOM 673 O O . ASP A 1 86 ? 4.588 -6.453 -14.999 1.00 96.31 86 ASP A O 1
ATOM 677 N N . THR A 1 87 ? 6.540 -5.578 -14.320 1.00 94.81 87 THR A N 1
ATOM 678 C CA . THR A 1 87 ? 7.072 -6.806 -13.709 1.00 94.81 87 THR A CA 1
ATOM 679 C C . THR A 1 87 ? 6.107 -7.372 -12.674 1.00 94.81 87 THR A C 1
ATOM 681 O O . THR A 1 87 ? 5.767 -6.718 -11.684 1.00 94.81 87 THR A O 1
ATOM 684 N N . ARG A 1 88 ? 5.705 -8.631 -12.863 1.00 93.19 88 ARG A N 1
ATOM 685 C CA . ARG A 1 88 ? 4.781 -9.334 -11.968 1.00 93.19 88 ARG A CA 1
ATOM 686 C C . ARG A 1 88 ? 5.502 -9.906 -10.753 1.00 93.19 88 ARG A C 1
ATOM 688 O O . ARG A 1 88 ? 6.432 -10.706 -10.863 1.00 93.19 88 ARG A O 1
ATOM 695 N N . ILE A 1 89 ? 5.039 -9.532 -9.565 1.00 89.06 89 ILE A N 1
ATOM 696 C CA . ILE A 1 89 ? 5.554 -10.073 -8.308 1.00 89.06 89 ILE A CA 1
ATOM 697 C C . ILE A 1 89 ? 4.992 -11.485 -8.115 1.00 89.06 89 ILE A C 1
ATOM 699 O O . ILE A 1 89 ? 3.781 -11.677 -8.094 1.00 89.06 89 ILE A O 1
ATOM 703 N N . GLY A 1 90 ? 5.878 -12.466 -7.931 1.00 77.69 90 GLY A N 1
ATOM 704 C CA . GLY A 1 90 ? 5.516 -13.873 -7.710 1.00 77.69 90 GLY A CA 1
ATOM 705 C C . GLY A 1 90 ? 5.920 -14.819 -8.843 1.00 77.69 90 GLY A C 1
ATOM 706 O O . GLY A 1 90 ? 6.119 -15.999 -8.570 1.00 77.69 90 GLY A O 1
ATOM 707 N N . ASP A 1 91 ? 6.140 -14.304 -10.059 1.00 65.12 91 ASP A N 1
ATOM 708 C CA . ASP A 1 91 ? 6.400 -15.132 -11.249 1.00 65.12 91 ASP A CA 1
ATOM 709 C C . ASP A 1 91 ? 7.909 -15.399 -11.496 1.00 65.12 91 ASP A C 1
ATOM 711 O O . ASP A 1 91 ? 8.276 -16.449 -12.027 1.00 65.12 91 ASP A O 1
ATOM 715 N N . HIS A 1 92 ? 8.814 -14.499 -11.075 1.00 52.41 92 HIS A N 1
ATOM 716 C CA . HIS A 1 92 ? 10.241 -14.521 -11.470 1.00 52.41 92 HIS A CA 1
ATOM 717 C C . HIS A 1 92 ? 11.239 -14.284 -10.327 1.00 52.41 92 HIS A C 1
ATOM 719 O O . HIS A 1 92 ? 12.085 -13.396 -10.391 1.00 52.41 92 HIS A O 1
ATOM 725 N N . GLY A 1 93 ? 11.169 -15.095 -9.268 1.00 64.06 93 GLY A N 1
ATOM 726 C CA . GLY A 1 93 ? 11.997 -14.872 -8.081 1.00 64.06 93 GLY A CA 1
ATOM 727 C C . GLY A 1 93 ? 11.507 -13.653 -7.293 1.00 64.06 93 GLY A C 1
ATOM 728 O O . GLY A 1 93 ? 11.061 -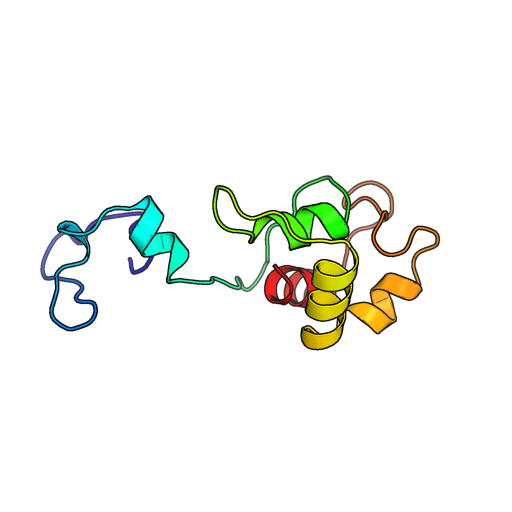12.643 -7.831 1.00 64.06 93 GLY A O 1
ATOM 729 N N . GLY A 1 94 ? 11.469 -13.777 -5.971 1.00 76.06 94 GLY A N 1
ATOM 730 C CA . GLY A 1 94 ? 10.875 -12.743 -5.128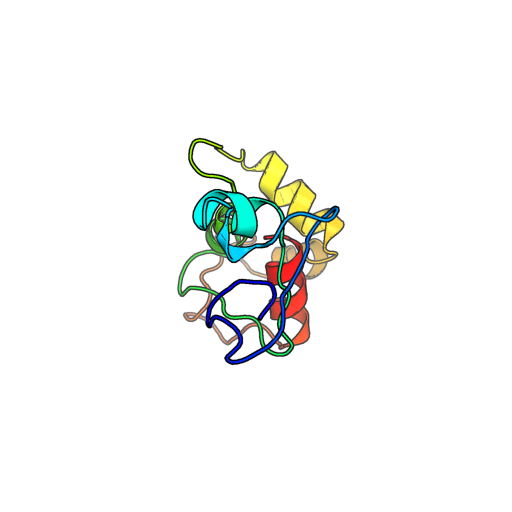 1.00 76.06 94 GLY A CA 1
ATOM 731 C C . GLY A 1 94 ? 11.706 -11.461 -5.090 1.00 76.06 94 GLY A C 1
ATOM 732 O O . GLY A 1 94 ? 12.931 -11.491 -5.178 1.00 76.06 94 GLY A O 1
ATOM 733 N N . LEU A 1 95 ? 11.043 -10.331 -4.840 1.00 89.19 95 LEU A N 1
ATOM 734 C CA . LEU A 1 95 ? 11.725 -9.142 -4.335 1.00 89.19 95 LEU A CA 1
ATOM 735 C C . LEU A 1 95 ? 12.401 -9.470 -2.995 1.00 89.19 95 LEU A C 1
ATOM 737 O O . LEU A 1 95 ? 11.796 -10.112 -2.127 1.00 89.19 95 LEU A O 1
ATOM 741 N N . SER A 1 96 ? 13.626 -8.984 -2.798 1.00 91.62 96 SER A N 1
ATOM 742 C CA . SER A 1 96 ? 14.273 -8.998 -1.481 1.00 91.62 96 SER A CA 1
ATOM 743 C C . SER A 1 96 ? 13.432 -8.224 -0.458 1.00 91.62 96 SER A C 1
ATOM 745 O O . SER A 1 96 ? 12.633 -7.359 -0.824 1.00 91.62 96 SER A O 1
ATOM 747 N N . GLY A 1 97 ? 13.631 -8.478 0.840 1.00 91.50 97 GLY A N 1
ATOM 748 C CA . GLY A 1 97 ? 12.896 -7.770 1.899 1.00 91.50 97 GLY A CA 1
ATOM 749 C C . GLY A 1 97 ? 12.985 -6.242 1.774 1.00 91.50 97 GLY A C 1
ATOM 750 O O . GLY A 1 97 ? 11.966 -5.558 1.825 1.00 91.50 97 GLY A O 1
ATOM 751 N N . GLY A 1 98 ? 14.179 -5.711 1.488 1.00 93.06 98 GLY A N 1
ATOM 752 C CA . GLY A 1 98 ? 14.382 -4.273 1.281 1.00 93.06 98 GLY A CA 1
ATOM 753 C C . GLY A 1 98 ? 13.698 -3.725 0.022 1.00 93.06 98 GLY A C 1
ATOM 754 O O . GLY A 1 98 ? 13.166 -2.619 0.044 1.00 93.06 98 GLY A O 1
ATOM 755 N N . GLN A 1 99 ? 13.648 -4.496 -1.070 1.00 94.88 99 GLN A N 1
ATOM 756 C CA . GLN A 1 99 ? 12.883 -4.106 -2.262 1.00 94.88 99 GLN A CA 1
ATOM 757 C C . GLN A 1 99 ? 11.379 -4.084 -1.972 1.00 94.88 99 GLN A C 1
ATOM 759 O O . GLN A 1 99 ? 10.713 -3.120 -2.341 1.00 94.88 99 GLN A O 1
ATOM 764 N N . LYS A 1 100 ? 10.853 -5.083 -1.248 1.00 94.44 100 LYS A N 1
ATOM 765 C CA . LYS A 1 100 ? 9.444 -5.099 -0.824 1.00 94.44 100 LYS A CA 1
ATOM 766 C C . LYS A 1 100 ? 9.093 -3.889 0.035 1.00 94.44 100 LYS A C 1
ATOM 768 O O . LYS A 1 100 ? 8.041 -3.294 -0.168 1.00 94.44 100 LYS A O 1
ATOM 773 N N . GLN A 1 101 ? 9.977 -3.504 0.956 1.00 95.62 101 GLN A N 1
ATOM 774 C CA . GLN A 1 101 ? 9.798 -2.308 1.785 1.00 95.62 101 GLN A CA 1
ATOM 775 C C . GLN A 1 101 ? 9.720 -1.042 0.944 1.00 95.62 101 GLN A C 1
ATOM 777 O O . GLN A 1 101 ? 8.813 -0.248 1.153 1.00 95.62 101 GLN A O 1
ATOM 782 N N . ARG A 1 102 ? 10.592 -0.876 -0.054 1.00 97.06 102 ARG A N 1
ATOM 783 C CA . ARG A 1 102 ? 10.537 0.302 -0.930 1.00 97.06 102 ARG A CA 1
ATOM 784 C C . ARG A 1 102 ? 9.281 0.347 -1.801 1.00 97.06 102 ARG A C 1
ATOM 786 O O . ARG A 1 102 ? 8.708 1.417 -1.951 1.00 97.06 102 ARG A O 1
ATOM 793 N N . VAL A 1 103 ? 8.792 -0.791 -2.302 1.00 96.25 103 VAL A N 1
ATOM 794 C CA . VAL A 1 103 ? 7.483 -0.832 -2.990 1.00 96.25 103 VAL A CA 1
ATOM 795 C C . VAL A 1 103 ? 6.344 -0.478 -2.029 1.00 96.25 103 VAL A C 1
ATOM 797 O O . VAL A 1 103 ? 5.447 0.268 -2.399 1.00 96.25 103 VAL A O 1
ATOM 800 N N . ALA A 1 104 ? 6.391 -0.952 -0.782 1.00 95.75 104 ALA A N 1
ATOM 801 C CA . ALA A 1 104 ? 5.387 -0.622 0.229 1.00 95.75 104 ALA A CA 1
ATOM 802 C C . ALA A 1 104 ? 5.449 0.833 0.726 1.00 95.75 104 ALA A C 1
ATOM 804 O O . ALA A 1 104 ? 4.454 1.316 1.242 1.00 95.75 104 ALA A O 1
ATOM 805 N N . ILE A 1 105 ? 6.594 1.509 0.591 1.00 96.56 105 ILE A N 1
ATOM 806 C CA . ILE A 1 105 ? 6.738 2.952 0.845 1.00 96.56 105 ILE A CA 1
ATOM 807 C C 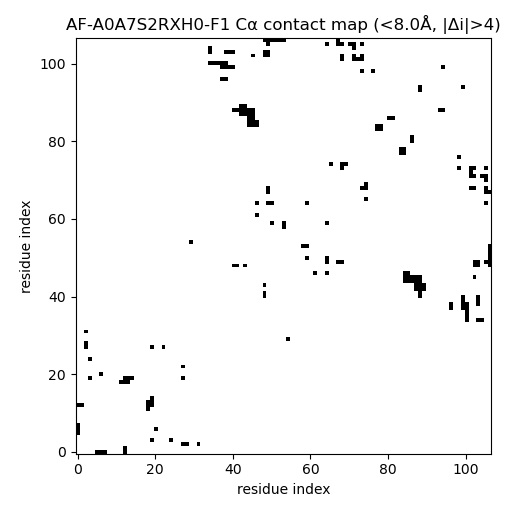. ILE A 1 105 ? 6.195 3.773 -0.333 1.00 96.56 105 ILE A C 1
ATOM 809 O O . ILE A 1 105 ? 5.689 4.868 -0.122 1.00 96.56 105 ILE A O 1
ATOM 813 N N . ALA A 1 106 ? 6.334 3.271 -1.565 1.00 96.88 106 ALA A N 1
ATOM 814 C CA . ALA A 1 106 ? 5.786 3.921 -2.755 1.00 96.88 106 ALA A CA 1
ATOM 815 C C . ALA A 1 106 ? 4.254 3.822 -2.833 1.00 96.88 106 ALA A C 1
ATOM 817 O O . ALA A 1 106 ? 3.633 4.688 -3.439 1.00 96.88 106 ALA A O 1
ATOM 818 N N . ARG A 1 107 ? 3.680 2.756 -2.264 1.00 94.44 107 ARG A N 1
ATOM 819 C CA . ARG A 1 107 ? 2.237 2.550 -2.117 1.00 94.44 107 ARG A CA 1
ATOM 820 C C . ARG A 1 107 ? 1.632 3.598 -1.189 1.00 94.44 107 ARG A C 1
ATOM 822 O O . ARG A 1 107 ? 0.660 4.240 -1.624 1.00 94.44 107 ARG A O 1
#

Organism: NCBI:txid96639